Protein AF-A0A0F9M5H0-F1 (afdb_monomer)

Secondary structure (DSSP, 8-state):
----EEEEEE-TTT--EEEEEEEBGGGTB-EEE-TTT--EEEHHHHHT--TTTSSSHHHHHHHHHHHHHTT-

Solvent-accessible surface area (backbone atoms only — not comparable to full-atom values): 4487 Å² total; per-residue (Å²): 134,86,71,74,45,75,38,74,46,64,37,91,85,81,62,51,72,43,69,77,38,69,39,21,58,94,74,74,33,36,58,45,67,37,88,86,80,64,50,76,43,50,43,32,75,70,72,69,55,45,58,84,79,27,89,42,68,70,52,45,51,53,53,54,50,50,62,60,59,76,72,115

Mean predicted aligned error: 7.0 Å

Nearest PDB structures (foldseek):
  6swc-assembly1_C  TM=4.789E-01  e=8.539E-01  Pyrococcus abyssi GE5
  6th6-assembly1_Az  TM=4.751E-01  e=2.428E+00  Thermococcus kodakarensis KOD1
  8s0f-assembly1_6  TM=6.302E-01  e=6.901E+00  Homo sapiens

Radius of gyration: 11.84 Å; Cα contacts (8 Å, |Δi|>4): 103; chains: 1; bounding box: 27×26×30 Å

Organism: NCBI:txid412755

Sequence (72 aa):
MGTRYILTVICPICKTEDSDVYYAPTCNFTTHTCSSCKHIVDLEKYTGISYEDASNATEIGAIVDSFLEERW

Foldseek 3Di:
DFDWDWAFDQDPPPRDTDGRQIDGQVVVSQWDQDPPPRDIDGNCVRLVDHCVNVVDPVSVVVSRVVSVVVPD

Structure (mmCIF, N/CA/C/O backbone):
data_AF-A0A0F9M5H0-F1
#
_entry.id   AF-A0A0F9M5H0-F1
#
loop_
_atom_site.group_PDB
_atom_site.id
_atom_site.type_symbol
_atom_site.label_atom_id
_atom_site.label_alt_id
_atom_site.label_comp_id
_atom_site.label_asym_id
_atom_site.label_entity_id
_atom_site.label_seq_id
_atom_site.pdbx_PDB_ins_code
_atom_site.Cartn_x
_atom_site.Cartn_y
_atom_site.Cartn_z
_atom_site.occupancy
_atom_site.B_iso_or_equiv
_atom_site.auth_seq_id
_atom_site.auth_comp_id
_atom_site.auth_asym_id
_atom_site.auth_atom_id
_atom_site.pdbx_PDB_model_num
ATOM 1 N N . MET A 1 1 ? 8.611 4.093 -18.148 1.00 51.62 1 MET A N 1
ATOM 2 C CA . MET A 1 1 ? 7.293 4.455 -17.580 1.00 51.62 1 MET A CA 1
ATOM 3 C C . MET A 1 1 ? 7.176 3.693 -16.270 1.00 51.62 1 MET A C 1
ATOM 5 O O . MET A 1 1 ? 7.382 2.492 -16.308 1.00 51.62 1 MET A O 1
ATOM 9 N N . GLY A 1 2 ? 7.012 4.369 -15.129 1.00 57.06 2 GLY A N 1
ATOM 10 C CA . GLY A 1 2 ? 6.970 3.702 -13.819 1.00 57.06 2 GLY A CA 1
ATOM 11 C C . GLY A 1 2 ? 5.663 2.935 -13.622 1.00 57.06 2 GLY A C 1
ATOM 12 O O . GLY A 1 2 ? 4.605 3.443 -14.001 1.00 57.06 2 GLY A O 1
ATOM 13 N N . THR A 1 3 ? 5.748 1.729 -13.069 1.00 64.69 3 THR A N 1
ATOM 14 C CA . THR A 1 3 ? 4.586 0.884 -12.780 1.00 64.69 3 THR A CA 1
ATOM 15 C C . THR A 1 3 ? 3.839 1.421 -11.567 1.00 64.69 3 THR A C 1
ATOM 17 O O . THR A 1 3 ? 4.447 1.941 -10.631 1.00 64.69 3 THR A O 1
ATOM 20 N N . ARG A 1 4 ? 2.510 1.362 -11.620 1.00 70.06 4 ARG A N 1
ATOM 21 C CA . ARG A 1 4 ? 1.622 1.938 -10.612 1.00 70.06 4 ARG A CA 1
ATOM 22 C C . ARG A 1 4 ? 0.584 0.897 -10.238 1.00 70.06 4 ARG A C 1
ATOM 24 O O . ARG A 1 4 ? 0.055 0.232 -11.125 1.00 70.06 4 ARG A O 1
ATOM 31 N N . TYR A 1 5 ? 0.296 0.811 -8.952 1.00 77.44 5 TYR A N 1
ATOM 32 C CA . TYR A 1 5 ? -0.657 -0.124 -8.382 1.00 77.44 5 TYR A CA 1
ATOM 33 C C . TYR A 1 5 ? -1.799 0.638 -7.742 1.00 77.44 5 TYR A C 1
ATOM 35 O O . TYR A 1 5 ? -1.607 1.736 -7.216 1.00 77.44 5 TYR A O 1
ATOM 43 N N . ILE A 1 6 ? -2.982 0.046 -7.814 1.00 83.00 6 ILE A N 1
ATOM 44 C CA . ILE A 1 6 ? -4.180 0.573 -7.187 1.00 83.00 6 ILE A CA 1
ATOM 45 C C . ILE A 1 6 ? -4.518 -0.362 -6.032 1.00 83.00 6 ILE A C 1
ATOM 47 O O . ILE A 1 6 ? -4.735 -1.552 -6.240 1.00 83.00 6 ILE A O 1
ATOM 51 N N . LEU A 1 7 ? -4.503 0.178 -4.818 1.00 82.25 7 LEU A N 1
ATOM 52 C CA . LEU A 1 7 ? -4.727 -0.557 -3.580 1.00 82.25 7 LEU A CA 1
ATOM 53 C C . LEU A 1 7 ? -6.042 -0.136 -2.934 1.00 82.25 7 LEU A C 1
ATOM 55 O O . LEU A 1 7 ? -6.482 1.004 -3.073 1.00 82.25 7 LEU A O 1
ATOM 59 N N . THR A 1 8 ? -6.609 -1.041 -2.144 1.00 86.50 8 THR A N 1
ATOM 60 C CA . THR A 1 8 ? -7.649 -0.697 -1.173 1.00 86.50 8 THR A CA 1
ATOM 61 C C . THR A 1 8 ? -7.006 -0.613 0.203 1.00 86.50 8 THR A C 1
ATOM 63 O O . THR A 1 8 ? -6.470 -1.600 0.712 1.00 86.50 8 THR A O 1
ATOM 66 N N . VAL A 1 9 ? -7.013 0.576 0.800 1.00 85.38 9 VAL A N 1
ATOM 67 C CA . VAL A 1 9 ? -6.323 0.857 2.061 1.00 85.38 9 VAL A CA 1
ATOM 68 C C . VAL A 1 9 ? -7.349 1.190 3.122 1.00 85.38 9 VAL A C 1
ATOM 70 O O . VAL A 1 9 ? -8.083 2.169 3.036 1.00 85.38 9 VAL A O 1
ATOM 73 N N . ILE A 1 10 ? -7.365 0.385 4.177 1.00 88.12 10 ILE A N 1
ATOM 74 C CA . ILE A 1 10 ? 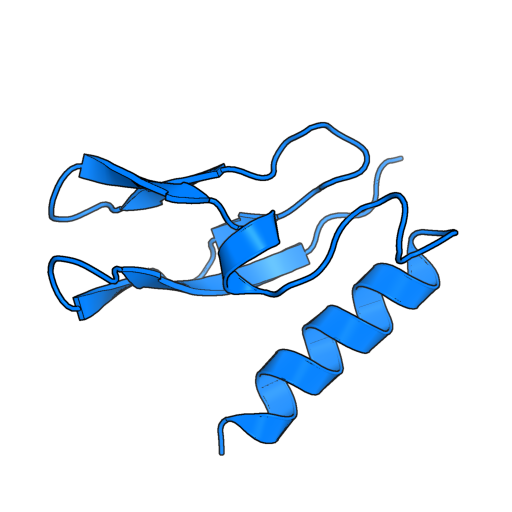-8.185 0.655 5.354 1.00 88.12 10 ILE A CA 1
ATOM 75 C C . ILE A 1 10 ? -7.361 1.472 6.339 1.00 88.12 10 ILE A C 1
ATOM 77 O O . ILE A 1 10 ? -6.360 0.986 6.873 1.00 88.12 10 ILE A O 1
ATOM 81 N N . CYS A 1 11 ? -7.802 2.696 6.618 1.00 87.06 11 CYS A N 1
ATOM 82 C CA . CYS A 1 11 ? -7.133 3.575 7.560 1.00 87.06 11 CYS A CA 1
ATOM 83 C C . CYS A 1 11 ? -7.039 2.912 8.948 1.00 87.06 11 CYS A C 1
ATOM 85 O O . CYS A 1 11 ? -8.065 2.548 9.531 1.00 87.06 11 CYS A O 1
ATOM 87 N N . PRO A 1 12 ? -5.843 2.797 9.549 1.00 84.25 12 PRO A N 1
ATOM 88 C CA . PRO A 1 12 ? -5.689 2.138 10.843 1.00 84.25 12 PRO A CA 1
ATOM 89 C C . PRO A 1 12 ? -6.381 2.896 11.985 1.00 84.25 12 PRO A C 1
ATOM 91 O O . PRO A 1 12 ? -6.776 2.262 12.963 1.00 84.25 12 PRO A O 1
ATOM 94 N N . ILE A 1 13 ? -6.555 4.217 11.840 1.00 88.75 13 ILE A N 1
ATOM 95 C CA . ILE A 1 13 ? -7.118 5.110 12.862 1.00 88.75 13 ILE A CA 1
ATOM 96 C C . ILE A 1 13 ? -8.646 5.112 12.829 1.00 88.75 13 ILE A C 1
ATOM 98 O O . ILE A 1 13 ? -9.288 4.774 13.817 1.00 88.75 13 ILE A O 1
ATOM 102 N N . CYS A 1 14 ? -9.234 5.500 11.696 1.00 89.75 14 CYS A N 1
ATOM 103 C CA . CYS A 1 14 ? -10.683 5.686 11.576 1.00 89.75 14 CYS A CA 1
ATOM 104 C C . CYS A 1 14 ? -11.409 4.505 10.923 1.00 89.75 14 CYS A C 1
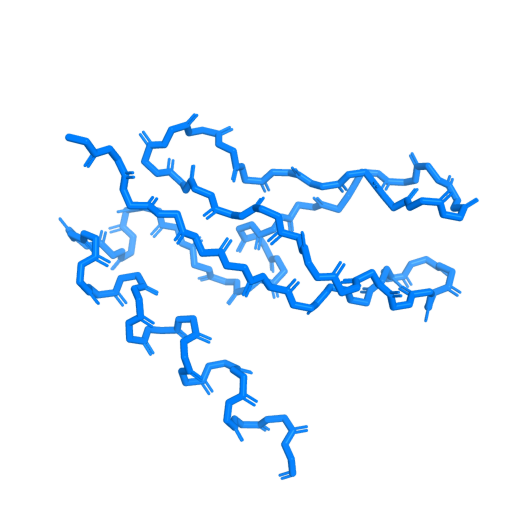ATOM 106 O O . CYS A 1 14 ? -12.633 4.522 10.856 1.00 89.75 14 CYS A O 1
ATOM 108 N N . LYS A 1 15 ? -10.671 3.488 10.453 1.00 87.00 15 LYS A N 1
ATOM 109 C CA . LYS A 1 15 ? -11.200 2.309 9.747 1.00 87.00 15 LYS A CA 1
ATOM 110 C C . LYS A 1 15 ? -11.973 2.627 8.462 1.00 87.00 15 LYS A C 1
ATOM 112 O O . LYS A 1 15 ? -12.608 1.733 7.916 1.00 87.00 15 LYS A O 1
ATOM 117 N N . THR A 1 16 ? -11.890 3.858 7.956 1.00 89.50 16 THR A N 1
ATOM 118 C CA . THR A 1 16 ? -12.383 4.195 6.620 1.00 89.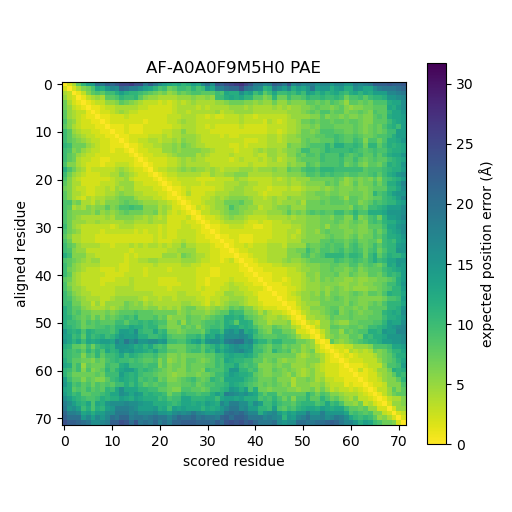50 16 THR A CA 1
ATOM 119 C C . THR A 1 16 ? -11.596 3.413 5.582 1.00 89.50 16 THR A C 1
ATOM 121 O O . THR A 1 16 ? -10.367 3.359 5.642 1.00 89.50 16 THR A O 1
ATOM 124 N N . GLU A 1 17 ? -12.322 2.805 4.658 1.00 89.12 17 GLU A N 1
ATOM 125 C CA . GLU A 1 17 ? -11.768 2.149 3.488 1.00 89.12 17 GLU A CA 1
ATOM 126 C C . GLU A 1 17 ? -11.658 3.170 2.355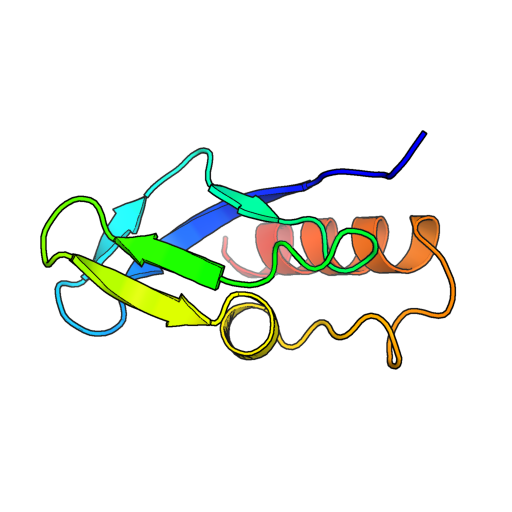 1.00 89.12 17 GLU A C 1
ATOM 128 O O . GLU A 1 17 ? -12.660 3.730 1.912 1.00 89.12 17 GLU A O 1
ATOM 133 N N . ASP A 1 18 ? -10.430 3.435 1.925 1.00 86.81 18 ASP A N 1
ATOM 134 C CA . ASP A 1 18 ? -10.133 4.196 0.721 1.00 86.81 18 ASP A CA 1
ATOM 135 C C . ASP A 1 18 ? -9.794 3.168 -0.371 1.00 86.81 18 ASP A C 1
ATOM 137 O O . ASP A 1 18 ? -8.740 2.525 -0.353 1.00 86.81 18 ASP A O 1
ATOM 141 N N . SER A 1 19 ? -10.734 2.953 -1.291 1.00 83.56 19 SER A N 1
ATOM 142 C CA . SER A 1 19 ? -10.473 2.255 -2.553 1.00 83.56 19 SER A CA 1
ATOM 143 C C . SER A 1 19 ? -9.734 3.203 -3.508 1.00 83.56 19 SER A C 1
ATOM 145 O O . SER A 1 19 ? -9.781 4.420 -3.336 1.00 83.56 19 SER A O 1
ATOM 147 N N . ASP A 1 20 ? -9.047 2.664 -4.512 1.00 83.94 20 ASP A N 1
ATOM 148 C CA . ASP A 1 20 ? -8.352 3.451 -5.543 1.00 83.94 20 ASP A CA 1
ATOM 149 C C . ASP A 1 20 ? -7.071 4.189 -5.095 1.00 83.94 20 ASP A C 1
ATOM 151 O O . ASP A 1 20 ? -6.671 5.215 -5.657 1.00 83.94 20 ASP A O 1
ATOM 155 N N . VAL A 1 21 ? -6.369 3.657 -4.093 1.00 84.56 21 VAL A N 1
ATOM 156 C CA . VAL A 1 21 ? -5.146 4.271 -3.571 1.00 84.56 21 VAL A CA 1
ATOM 157 C C . VAL A 1 21 ? -3.948 3.993 -4.469 1.00 84.56 21 VAL A C 1
ATOM 159 O O . VAL A 1 21 ? -3.549 2.850 -4.681 1.00 84.56 21 VAL A O 1
ATOM 162 N N . TYR A 1 22 ? -3.327 5.068 -4.949 1.00 85.25 22 TYR A N 1
ATOM 163 C CA . TYR A 1 22 ? -2.126 5.000 -5.774 1.00 85.25 22 TYR A CA 1
ATOM 164 C C . TYR A 1 22 ? -0.893 4.590 -4.967 1.00 85.25 22 TYR A C 1
ATOM 166 O O . TYR A 1 22 ? -0.440 5.329 -4.093 1.00 85.25 22 TYR A O 1
ATOM 174 N N . TYR A 1 23 ? -0.298 3.460 -5.342 1.00 84.12 23 TYR A N 1
ATOM 175 C CA . TYR A 1 23 ? 0.970 2.977 -4.812 1.00 84.12 23 TYR A CA 1
ATOM 176 C C . TYR A 1 23 ? 2.003 2.833 -5.934 1.00 84.12 23 TYR A C 1
ATOM 178 O O . TYR A 1 23 ? 1.805 2.102 -6.906 1.00 84.12 23 TYR A O 1
ATOM 186 N N . ALA A 1 24 ? 3.110 3.567 -5.824 1.00 82.62 24 ALA A N 1
ATOM 187 C CA . ALA A 1 24 ? 4.230 3.488 -6.759 1.00 82.62 24 ALA A CA 1
ATOM 188 C C . ALA A 1 24 ? 5.562 3.683 -6.010 1.00 82.62 24 ALA A C 1
ATOM 190 O O . ALA A 1 24 ? 6.091 4.803 -5.969 1.00 82.62 24 ALA A O 1
ATOM 191 N N . PRO A 1 25 ? 6.137 2.609 -5.439 1.00 77.69 25 PRO A N 1
ATOM 192 C CA . PRO A 1 25 ? 7.362 2.686 -4.643 1.00 77.69 25 PRO A CA 1
ATOM 193 C C . PRO A 1 25 ? 8.573 3.119 -5.481 1.00 77.69 25 PRO A C 1
ATOM 195 O O . PRO A 1 25 ? 9.367 3.941 -5.037 1.00 77.69 25 PRO A O 1
ATOM 198 N N . THR A 1 26 ? 8.633 2.727 -6.761 1.00 78.44 26 THR A N 1
ATOM 199 C CA . THR A 1 26 ? 9.650 3.194 -7.728 1.00 78.44 26 THR A CA 1
ATOM 200 C C . THR A 1 26 ? 9.642 4.706 -7.953 1.00 78.44 26 THR A C 1
ATOM 202 O O . THR A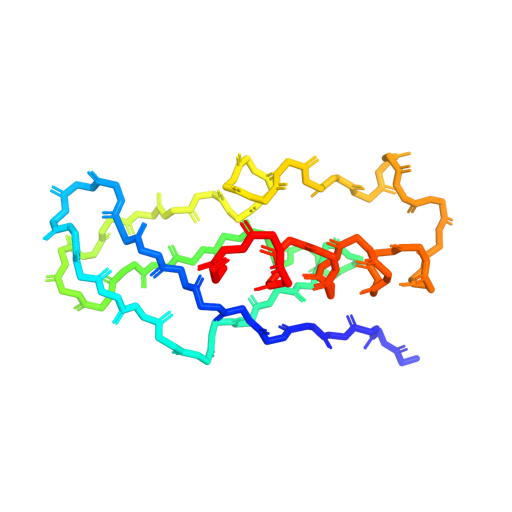 1 26 ? 10.601 5.271 -8.470 1.00 78.44 26 THR A O 1
ATOM 205 N N . CYS A 1 27 ? 8.516 5.360 -7.664 1.00 77.62 27 CYS A N 1
ATOM 206 C CA . CYS A 1 27 ? 8.322 6.794 -7.845 1.00 77.62 27 CYS A CA 1
ATOM 207 C C . CYS A 1 27 ? 8.205 7.526 -6.502 1.00 77.62 27 CYS A C 1
ATOM 209 O O . CYS A 1 27 ? 7.795 8.684 -6.490 1.00 77.62 27 CYS A O 1
ATOM 211 N N . ASN A 1 28 ? 8.555 6.863 -5.393 1.00 75.94 28 ASN A N 1
ATOM 212 C CA . ASN A 1 28 ? 8.466 7.398 -4.036 1.00 75.94 28 ASN A CA 1
ATOM 213 C C . ASN A 1 28 ? 7.031 7.784 -3.606 1.00 75.94 28 ASN A C 1
ATOM 215 O O . ASN A 1 28 ? 6.845 8.589 -2.693 1.00 75.94 28 ASN A O 1
ATOM 219 N N . PHE A 1 29 ? 6.012 7.206 -4.257 1.00 83.00 29 PHE A N 1
ATOM 220 C CA . PHE A 1 29 ? 4.605 7.302 -3.858 1.00 83.00 29 PHE A CA 1
ATOM 221 C C . PHE A 1 29 ? 4.251 6.094 -2.991 1.00 83.00 29 PHE A C 1
ATOM 223 O O . PHE A 1 29 ? 3.609 5.142 -3.435 1.00 83.00 29 PHE A O 1
ATOM 230 N N . THR A 1 30 ? 4.725 6.135 -1.751 1.00 85.31 30 THR A N 1
ATOM 231 C CA . THR A 1 30 ? 4.533 5.089 -0.735 1.00 85.31 30 THR A CA 1
ATOM 232 C C . THR A 1 30 ? 3.678 5.566 0.432 1.00 85.31 30 THR A C 1
ATOM 234 O O . THR A 1 30 ? 3.569 4.879 1.436 1.00 85.31 30 THR A O 1
ATOM 237 N N . THR A 1 31 ? 3.056 6.740 0.337 1.00 89.12 31 THR A N 1
ATOM 238 C CA . THR A 1 31 ? 2.211 7.295 1.399 1.00 89.12 31 THR A CA 1
ATOM 239 C C . THR A 1 31 ? 0.850 7.680 0.841 1.00 89.12 31 THR A C 1
ATOM 241 O O . THR A 1 31 ? 0.730 8.136 -0.296 1.00 89.12 31 THR A O 1
ATOM 244 N N . HIS A 1 32 ? -0.187 7.494 1.650 1.00 89.12 32 HIS A N 1
ATOM 245 C CA . HIS A 1 32 ? -1.561 7.841 1.327 1.00 89.12 32 HIS A CA 1
ATOM 246 C C . HIS A 1 32 ? -2.199 8.592 2.486 1.00 89.12 32 HIS A C 1
ATOM 248 O O . HIS A 1 32 ? -2.181 8.141 3.627 1.00 89.12 32 HIS A O 1
ATOM 254 N N . THR A 1 33 ? -2.809 9.732 2.196 1.00 91.94 33 THR A N 1
ATOM 255 C CA . THR A 1 33 ? -3.559 10.491 3.195 1.00 91.94 33 THR A CA 1
ATOM 256 C C . THR A 1 33 ? -5.003 10.017 3.201 1.00 91.94 33 THR A C 1
ATOM 258 O O . THR A 1 33 ? -5.707 10.228 2.219 1.00 91.94 33 THR A O 1
ATOM 261 N N . CYS A 1 34 ? -5.452 9.444 4.319 1.00 89.19 34 CYS A N 1
ATOM 262 C CA . CYS A 1 34 ? -6.833 8.995 4.478 1.00 89.19 34 CYS A CA 1
ATOM 263 C C . CYS A 1 34 ? -7.815 10.154 4.275 1.00 89.19 34 CYS A C 1
ATOM 265 O O . CYS A 1 34 ? -7.692 11.205 4.916 1.00 89.19 34 CYS A O 1
ATOM 267 N N . SER A 1 35 ? -8.841 9.931 3.456 1.00 88.81 35 SER A N 1
ATOM 268 C CA . SER A 1 35 ? -9.817 10.961 3.090 1.00 88.81 35 SER A CA 1
ATOM 269 C C . SER A 1 35 ? -10.667 11.437 4.274 1.00 88.81 35 SER A C 1
ATOM 271 O O . SER A 1 35 ? -11.082 12.595 4.315 1.00 88.81 35 SER A O 1
ATOM 273 N N . SER A 1 36 ? -10.897 10.573 5.270 1.00 91.44 36 SER A N 1
ATOM 274 C CA . SER A 1 36 ? -11.771 10.884 6.409 1.00 91.44 36 SER A CA 1
ATOM 275 C C . SER A 1 36 ? -11.050 11.603 7.550 1.00 91.44 36 SER A C 1
ATOM 277 O O . SER A 1 36 ? -11.507 12.642 8.021 1.00 91.44 36 SER A O 1
ATOM 279 N N . CYS A 1 37 ? -9.936 11.052 8.038 1.00 91.38 37 CYS A N 1
ATOM 280 C CA . CYS A 1 37 ? -9.241 11.583 9.220 1.00 91.38 37 CYS A CA 1
ATOM 281 C C . CYS A 1 37 ? -7.969 12.374 8.888 1.00 91.38 37 CYS A C 1
ATOM 283 O O . CYS A 1 37 ? -7.320 12.887 9.798 1.00 91.38 37 CYS A O 1
ATOM 285 N N . LYS A 1 38 ? -7.601 12.465 7.601 1.00 91.06 38 LYS A N 1
ATOM 286 C CA . LYS A 1 38 ? -6.363 13.095 7.108 1.00 91.06 38 LYS A CA 1
ATOM 287 C C . LYS A 1 38 ? -5.078 12.521 7.709 1.00 91.06 38 LYS A C 1
ATOM 289 O O . LYS A 1 38 ? -4.022 13.145 7.630 1.00 91.06 38 LYS A O 1
ATOM 294 N N . HIS A 1 39 ? -5.157 11.335 8.307 1.00 90.44 39 HIS A N 1
ATOM 295 C CA . HIS A 1 39 ? -3.989 10.613 8.778 1.00 90.44 39 HIS A CA 1
ATOM 296 C C . HIS A 1 39 ? -3.183 10.101 7.585 1.00 90.44 39 HIS A C 1
ATOM 298 O O . HIS A 1 39 ? -3.757 9.573 6.631 1.00 90.44 39 HIS A O 1
ATOM 304 N N . ILE A 1 40 ? -1.863 10.244 7.654 1.00 90.75 40 ILE A N 1
ATOM 305 C CA . ILE A 1 40 ? -0.948 9.748 6.628 1.00 90.75 40 ILE A CA 1
ATOM 306 C C . ILE A 1 40 ? -0.673 8.277 6.929 1.00 90.75 40 ILE A C 1
ATOM 308 O O . ILE A 1 40 ? -0.058 7.943 7.938 1.00 90.75 40 ILE A O 1
ATOM 312 N N . VAL A 1 41 ? -1.165 7.410 6.056 1.00 87.44 41 VAL A N 1
ATOM 313 C CA . VAL A 1 41 ? -0.909 5.976 6.054 1.00 87.44 41 VAL A CA 1
ATOM 314 C C . VAL A 1 41 ? 0.323 5.717 5.201 1.00 87.44 41 VAL A C 1
ATOM 316 O O . VAL A 1 41 ? 0.399 6.135 4.047 1.00 87.44 41 VAL A O 1
ATOM 319 N N . ASP A 1 42 ? 1.291 5.024 5.777 1.00 88.69 42 ASP A N 1
ATOM 320 C CA . ASP A 1 42 ? 2.463 4.550 5.059 1.00 88.69 42 ASP A CA 1
ATOM 321 C C . ASP A 1 42 ? 2.098 3.247 4.335 1.00 88.69 42 ASP A C 1
ATOM 323 O O . ASP A 1 42 ? 1.807 2.241 4.979 1.00 88.69 42 ASP A O 1
ATOM 327 N N . LEU A 1 43 ? 2.014 3.301 3.006 1.00 84.81 43 LEU A N 1
ATOM 328 C CA . LEU A 1 43 ? 1.595 2.191 2.152 1.00 84.81 43 LEU A CA 1
ATOM 329 C C . LEU A 1 43 ? 2.634 1.081 2.114 1.00 84.81 43 LEU A C 1
ATOM 331 O O . LEU A 1 43 ? 2.243 -0.075 2.102 1.00 84.81 43 LEU A O 1
ATOM 335 N N . GLU A 1 44 ? 3.923 1.421 2.137 1.00 84.69 44 GLU A N 1
ATOM 336 C CA . GLU A 1 44 ? 5.013 0.440 2.205 1.00 84.69 44 GLU A CA 1
ATOM 337 C C . GLU A 1 44 ? 4.912 -0.386 3.490 1.00 84.69 44 GLU A C 1
ATOM 339 O O . GLU A 1 44 ? 4.920 -1.610 3.435 1.00 84.69 44 GLU A O 1
ATOM 344 N N . LYS A 1 45 ? 4.677 0.252 4.642 1.00 81.44 45 LYS A N 1
ATOM 345 C CA . LYS A 1 45 ? 4.397 -0.473 5.894 1.00 81.44 45 LYS A CA 1
ATOM 346 C C . LYS A 1 45 ? 3.044 -1.175 5.904 1.00 81.44 45 LYS A C 1
ATOM 348 O O . LYS A 1 45 ? 2.896 -2.181 6.591 1.00 81.44 45 LYS A O 1
ATOM 353 N N . TYR A 1 46 ? 2.047 -0.622 5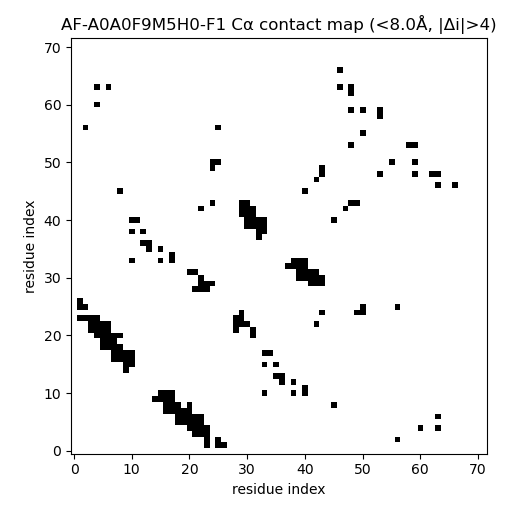.215 1.00 80.31 46 TYR A N 1
ATOM 354 C CA . TYR A 1 46 ? 0.699 -1.187 5.166 1.00 80.31 46 TYR A CA 1
ATOM 355 C C . TYR A 1 46 ? 0.658 -2.492 4.372 1.00 80.31 46 TYR A C 1
ATOM 357 O O . TYR A 1 46 ? 0.030 -3.451 4.814 1.00 80.31 46 TYR A O 1
ATOM 365 N N . THR A 1 47 ? 1.320 -2.524 3.216 1.00 76.12 47 THR A N 1
ATOM 366 C CA . THR A 1 47 ? 1.427 -3.713 2.366 1.00 76.12 47 THR A CA 1
ATOM 367 C C . THR A 1 47 ? 2.607 -4.600 2.754 1.00 76.12 47 THR A C 1
ATOM 369 O O . THR A 1 47 ? 2.622 -5.774 2.405 1.00 76.12 47 THR A O 1
ATOM 372 N N . GLY A 1 48 ? 3.597 -4.059 3.471 1.00 73.62 48 GLY A N 1
ATOM 373 C CA . GLY A 1 48 ? 4.869 -4.727 3.746 1.00 73.62 48 GLY A CA 1
ATOM 374 C C . GLY A 1 48 ? 5.790 -4.802 2.524 1.00 73.62 48 GLY A C 1
ATOM 375 O O . GLY A 1 48 ? 6.725 -5.595 2.524 1.00 73.62 48 GLY A O 1
ATOM 376 N N . ILE A 1 49 ? 5.510 -4.024 1.474 1.00 72.75 49 ILE A N 1
ATOM 377 C CA . ILE A 1 49 ? 6.229 -4.082 0.199 1.00 72.75 49 ILE A CA 1
ATOM 378 C C . ILE A 1 49 ? 7.148 -2.872 0.099 1.00 72.75 49 ILE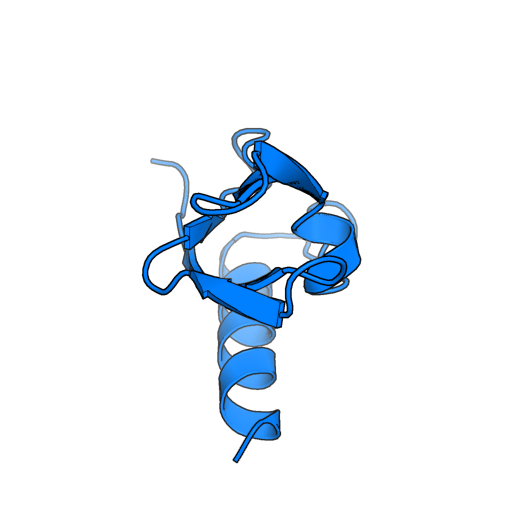 A C 1
ATOM 380 O O . ILE A 1 49 ? 6.668 -1.744 -0.030 1.00 72.75 49 ILE A O 1
ATOM 384 N N . SER A 1 50 ? 8.454 -3.115 0.087 1.00 69.38 50 SER A N 1
ATOM 385 C CA . SER A 1 50 ? 9.473 -2.100 -0.194 1.00 69.38 50 SER A CA 1
ATOM 386 C C . SER A 1 50 ? 10.034 -2.310 -1.599 1.00 69.38 50 SER A C 1
ATOM 388 O O . SER A 1 50 ? 10.073 -3.431 -2.110 1.00 69.38 50 SER A O 1
ATOM 390 N N . TYR A 1 51 ? 10.529 -1.247 -2.238 1.00 66.75 51 TYR A N 1
ATOM 391 C CA . TYR A 1 51 ? 11.246 -1.406 -3.512 1.00 66.75 51 TYR A CA 1
ATOM 392 C C . TYR A 1 51 ? 12.532 -2.238 -3.362 1.00 66.75 51 TYR A C 1
ATOM 394 O O . TYR A 1 51 ? 12.979 -2.868 -4.310 1.00 66.75 51 TYR A O 1
ATOM 402 N N . GLU A 1 52 ? 13.136 -2.251 -2.175 1.00 68.00 52 GLU A N 1
ATOM 403 C CA . GLU A 1 52 ? 14.313 -3.079 -1.897 1.00 68.00 52 GLU A CA 1
ATOM 404 C C . GLU A 1 52 ? 13.965 -4.574 -1.804 1.00 68.00 52 GLU A C 1
ATOM 406 O O . GLU A 1 52 ? 14.747 -5.407 -2.258 1.00 68.00 52 GLU A O 1
ATOM 411 N N . ASP A 1 53 ? 12.779 -4.908 -1.280 1.00 63.53 53 ASP A N 1
ATOM 412 C CA . ASP A 1 53 ? 12.263 -6.282 -1.221 1.00 63.53 53 ASP A CA 1
ATOM 413 C C . ASP A 1 53 ? 11.853 -6.800 -2.604 1.00 63.53 53 ASP A C 1
ATOM 415 O O . ASP A 1 53 ? 12.001 -7.983 -2.906 1.00 63.53 53 ASP A O 1
ATOM 419 N N . ALA A 1 54 ? 11.366 -5.911 -3.469 1.00 62.66 54 ALA A N 1
ATOM 420 C CA . ALA A 1 54 ? 10.940 -6.249 -4.815 1.00 62.66 54 ALA A CA 1
ATOM 421 C C . ALA A 1 54 ? 11.915 -5.671 -5.848 1.00 62.66 54 ALA A C 1
ATOM 423 O O . ALA A 1 54 ? 11.799 -4.523 -6.277 1.00 62.66 54 ALA A O 1
ATOM 424 N N . SER A 1 55 ? 12.857 -6.503 -6.302 1.00 64.06 55 SER A N 1
ATOM 425 C CA . SER A 1 55 ? 13.963 -6.105 -7.191 1.00 64.06 55 SER A CA 1
ATOM 426 C C . SER A 1 55 ? 13.517 -5.528 -8.541 1.00 64.06 55 SER A C 1
ATOM 428 O O . SER A 1 55 ? 14.318 -4.949 -9.279 1.00 64.06 55 SER A O 1
ATOM 430 N N . ASN A 1 56 ? 12.247 -5.693 -8.907 1.00 69.31 56 ASN A N 1
ATOM 431 C CA . ASN A 1 56 ? 11.664 -5.117 -10.107 1.00 69.31 56 ASN A CA 1
ATOM 432 C C . ASN A 1 56 ? 10.155 -4.892 -9.947 1.00 69.31 56 ASN A C 1
ATOM 434 O O . ASN A 1 56 ? 9.492 -5.434 -9.065 1.00 69.31 56 ASN A O 1
ATOM 438 N N . ALA A 1 57 ? 9.595 -4.104 -10.866 1.00 65.06 57 ALA A N 1
ATOM 439 C CA . ALA A 1 57 ? 8.171 -3.809 -10.876 1.00 65.06 57 ALA A CA 1
ATOM 440 C C . ALA A 1 57 ? 7.292 -5.068 -10.956 1.00 65.06 57 ALA A C 1
ATOM 442 O O . ALA A 1 57 ? 6.254 -5.096 -10.311 1.00 65.06 57 ALA A O 1
ATOM 443 N N . THR A 1 58 ? 7.686 -6.104 -11.699 1.00 71.38 58 THR A N 1
ATOM 444 C CA . THR A 1 58 ? 6.884 -7.330 -11.846 1.00 71.38 58 THR A CA 1
ATOM 445 C C . THR A 1 58 ? 6.663 -8.026 -10.505 1.00 71.38 58 THR A C 1
ATOM 447 O O . THR A 1 58 ? 5.543 -8.436 -10.215 1.00 71.38 58 THR A O 1
ATOM 450 N N . GLU A 1 59 ? 7.696 -8.094 -9.663 1.00 70.50 59 GLU A N 1
ATOM 451 C CA . GLU A 1 59 ? 7.589 -8.649 -8.310 1.00 70.50 59 GLU A CA 1
ATOM 452 C C . GLU A 1 59 ? 6.656 -7.818 -7.427 1.00 70.50 59 GLU A C 1
ATOM 454 O O . GLU A 1 59 ? 5.794 -8.386 -6.764 1.00 70.50 59 GLU A O 1
ATOM 459 N N . ILE A 1 60 ? 6.730 -6.482 -7.492 1.00 72.00 60 ILE A N 1
ATOM 460 C CA . ILE A 1 60 ? 5.797 -5.606 -6.756 1.00 72.00 60 ILE A CA 1
ATOM 461 C C . ILE A 1 60 ? 4.351 -5.912 -7.153 1.00 72.00 60 ILE A C 1
ATOM 463 O O . ILE A 1 60 ? 3.479 -5.981 -6.293 1.00 72.00 60 ILE A O 1
ATOM 467 N N . GLY A 1 61 ? 4.095 -6.111 -8.449 1.00 67.94 61 GLY A N 1
ATOM 468 C CA . GLY A 1 61 ? 2.757 -6.414 -8.946 1.00 67.94 61 GLY A CA 1
ATOM 46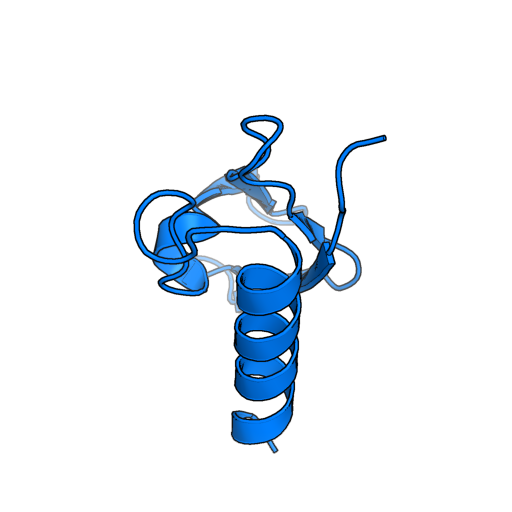9 C C . GLY A 1 61 ? 2.226 -7.745 -8.438 1.00 67.94 61 GLY A C 1
ATOM 470 O O . GLY A 1 61 ? 1.090 -7.793 -7.985 1.00 67.94 61 GLY A O 1
ATOM 471 N N . ALA A 1 62 ? 3.058 -8.787 -8.444 1.00 70.69 62 ALA A N 1
ATOM 472 C CA . ALA A 1 62 ? 2.683 -10.092 -7.911 1.00 70.69 62 ALA A CA 1
ATOM 473 C C . ALA A 1 62 ? 2.393 -10.046 -6.400 1.00 70.69 62 ALA A C 1
ATOM 475 O O . ALA A 1 62 ? 1.437 -10.665 -5.944 1.00 70.69 62 ALA A O 1
ATOM 476 N N . ILE A 1 63 ? 3.178 -9.292 -5.621 1.00 69.88 63 ILE A N 1
ATOM 477 C CA . ILE A 1 63 ? 2.967 -9.191 -4.169 1.00 69.88 63 ILE A CA 1
ATOM 478 C C . ILE A 1 63 ? 1.706 -8.378 -3.855 1.00 69.88 63 ILE A C 1
ATOM 480 O O . ILE A 1 63 ? 0.927 -8.765 -2.989 1.00 69.88 63 ILE A O 1
ATOM 484 N N . VAL A 1 64 ? 1.476 -7.273 -4.575 1.00 69.25 64 VAL A N 1
ATOM 485 C CA . VAL A 1 64 ? 0.246 -6.479 -4.436 1.00 69.25 64 VAL A CA 1
ATOM 486 C C . VAL A 1 64 ? -0.992 -7.318 -4.755 1.00 69.25 64 VAL A C 1
ATOM 488 O O . VAL A 1 64 ? -1.958 -7.268 -3.999 1.00 69.25 64 VAL A O 1
ATOM 491 N N . ASP A 1 65 ? -0.961 -8.079 -5.849 1.00 66.88 65 ASP A N 1
ATOM 492 C CA . ASP A 1 65 ? -2.062 -8.952 -6.267 1.00 66.88 65 ASP A CA 1
ATOM 493 C C . ASP A 1 65 ? -2.340 -10.036 -5.211 1.00 66.88 65 ASP A C 1
ATOM 495 O O . ASP A 1 65 ? -3.464 -10.160 -4.727 1.00 66.88 65 ASP A O 1
ATOM 499 N N . SER A 1 66 ? -1.289 -10.702 -4.718 1.00 60.88 66 SER A N 1
ATOM 500 C CA . SER A 1 66 ? -1.399 -11.711 -3.655 1.00 60.88 66 SER A CA 1
ATOM 501 C C . SER A 1 66 ? -1.961 -11.137 -2.343 1.00 60.88 66 SER A C 1
ATOM 503 O O . SER A 1 66 ? -2.756 -11.790 -1.670 1.00 60.88 66 SER A O 1
ATOM 505 N N . PHE A 1 67 ? -1.614 -9.892 -1.989 1.00 63.91 67 PHE A N 1
ATOM 506 C CA . PHE A 1 67 ? -2.146 -9.216 -0.796 1.00 63.91 67 PHE A CA 1
ATOM 507 C C . PHE A 1 67 ? -3.646 -8.890 -0.918 1.00 63.91 67 PHE A C 1
ATOM 509 O O . PHE A 1 67 ? -4.343 -8.771 0.093 1.00 63.91 67 PHE A O 1
ATOM 516 N N . LEU A 1 68 ? -4.154 -8.728 -2.145 1.00 59.50 68 LEU A N 1
ATOM 517 C CA . LEU A 1 68 ? -5.583 -8.552 -2.417 1.00 59.50 68 LEU A CA 1
ATOM 518 C C . LEU A 1 68 ? -6.336 -9.893 -2.386 1.00 59.50 68 LEU A C 1
ATOM 520 O O . LEU A 1 68 ? -7.476 -9.923 -1.920 1.00 59.50 68 LEU A O 1
ATOM 524 N N . GLU A 1 69 ? -5.709 -10.988 -2.829 1.00 55.88 69 GLU A N 1
ATOM 525 C CA . GLU A 1 69 ? -6.307 -12.332 -2.823 1.00 55.88 69 GLU A CA 1
ATOM 526 C C . GLU A 1 69 ? -6.392 -12.961 -1.420 1.00 55.88 69 GLU A C 1
ATOM 528 O O . 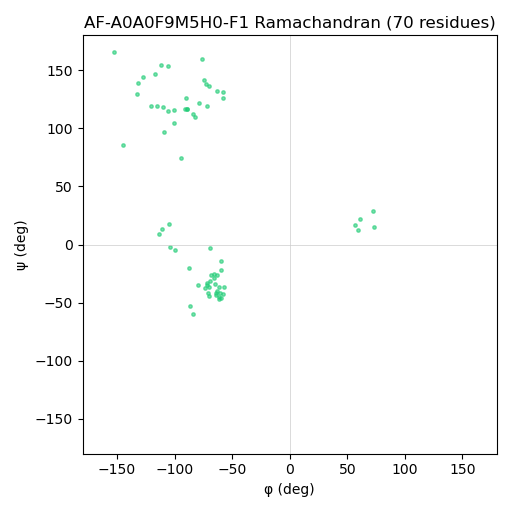GLU A 1 69 ? -7.401 -13.582 -1.097 1.00 55.88 69 GLU A O 1
ATOM 533 N N . GLU A 1 70 ? -5.404 -12.758 -0.540 1.00 49.62 70 GLU A N 1
ATOM 534 C CA . GLU A 1 70 ? -5.416 -13.309 0.834 1.00 49.62 70 GLU A CA 1
ATOM 535 C C . GLU A 1 70 ? -6.462 -12.669 1.769 1.00 49.62 70 GLU A C 1
ATOM 537 O O . GLU A 1 70 ? -6.604 -13.069 2.928 1.00 49.62 70 GLU A O 1
ATOM 542 N N . ARG A 1 71 ? -7.204 -11.664 1.291 1.00 49.00 71 ARG A N 1
ATOM 543 C CA . ARG A 1 71 ? -8.165 -10.895 2.091 1.00 49.00 71 ARG A CA 1
ATOM 544 C C . ARG A 1 71 ? -9.640 -11.244 1.829 1.00 49.00 71 ARG A C 1
ATOM 546 O O . ARG A 1 71 ? -10.503 -10.450 2.212 1.00 49.00 71 ARG A O 1
ATOM 553 N N . TRP A 1 72 ? -9.914 -12.402 1.218 1.00 43.53 72 TRP A N 1
ATOM 554 C CA . TRP A 1 72 ? -11.257 -12.967 1.002 1.00 43.53 72 TRP A CA 1
ATOM 555 C C . TRP A 1 72 ? -11.519 -14.223 1.839 1.00 43.53 72 TRP A C 1
ATOM 557 O O . TRP A 1 72 ? -10.677 -15.146 1.827 1.00 43.53 72 TRP A O 1
#

pLDDT: mean 76.85, std 12.04, range [43.53, 91.94]